Protein AF-A0A8T2I6D1-F1 (afdb_monomer)

Mean predicted aligned error: 6.64 Å

pLDDT: mean 84.45, std 9.18, range [51.41, 94.81]

N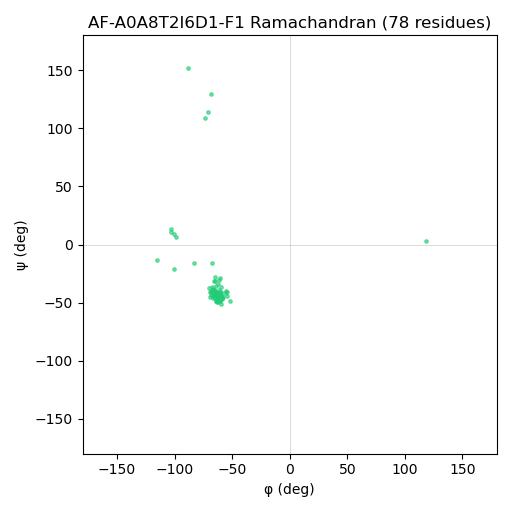earest PDB structures (foldseek):
  6odd-assembly1_B  TM=8.721E-01  e=8.592E-02  Homo sapiens
  8ud1-assembly1_1W  TM=7.936E-01  e=8.211E-01  Sus scrofa
  7zd6-assembly1_g  TM=7.915E-01  e=9.377E-01  Ovis aries
  8ca5-assembly1_W  TM=7.739E-01  e=1.397E+00  Mus musculus
  7vya-assembly1_E  TM=7.909E-01  e=1.492E+00  Sus scrofa

Solvent-accessible surface area (backbone atoms only — not comparable to full-atom values): 4550 Å² total; per-residue (Å²): 119,65,69,65,53,52,53,43,52,47,25,50,53,50,22,78,77,78,43,64,40,68,61,44,38,46,52,54,52,49,55,53,58,76,52,64,82,66,77,54,67,65,59,54,49,54,51,51,52,49,51,52,50,53,52,50,53,50,55,52,52,51,51,53,53,51,56,51,52,53,54,54,57,52,50,61,70,74,78,110

Radius of gyration: 17.11 Å; Cα contacts (8 Å, |Δi|>4): 28; chains: 1; bounding box: 40×19×52 Å

Sequence (80 aa):
MQLYRDCLRLADYISTRGGNRDILRRQVIDAFRRNKDETDPKKIEDQKQAAVRGLSNYMFFEAQRLAKEEIEQGKDKFDG

Foldseek 3Di:
DVLLVLQLVVLCVVVVVPDDSVVSNVVSVVLCVVCVPPDPPVVVVVVSVVSVVVSVVVVVVVVVVVVVVVVVVVVVVVVD

Structure (mmCIF, N/CA/C/O backbone):
data_AF-A0A8T2I6D1-F1
#
_entry.id   AF-A0A8T2I6D1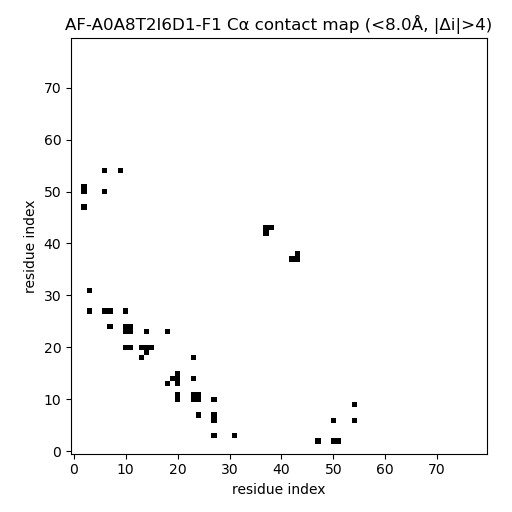-F1
#
loop_
_atom_site.group_PDB
_atom_site.id
_atom_site.type_symbol
_atom_site.label_atom_id
_atom_site.label_alt_id
_atom_site.label_comp_id
_atom_site.label_asym_id
_atom_site.label_entity_id
_atom_site.label_seq_id
_atom_site.pdbx_PDB_ins_code
_atom_site.Cartn_x
_atom_site.Cartn_y
_atom_site.Cartn_z
_atom_site.occupancy
_atom_site.B_iso_or_equiv
_atom_site.auth_seq_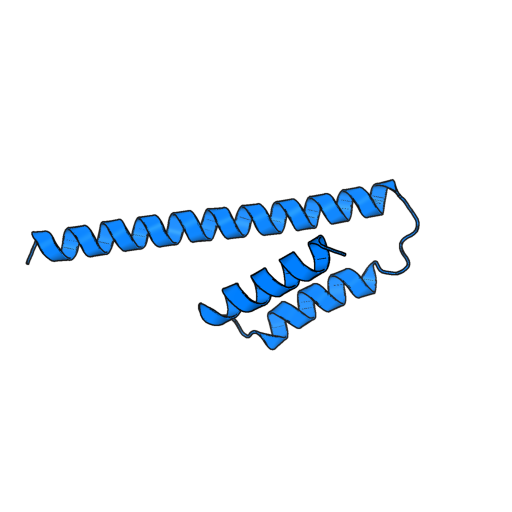id
_atom_site.auth_comp_id
_atom_site.auth_asym_id
_atom_site.auth_atom_id
_atom_site.pdbx_PDB_model_num
ATOM 1 N N . MET A 1 1 ? -11.475 7.762 3.944 1.00 63.47 1 MET A N 1
ATOM 2 C CA . MET A 1 1 ? -11.710 6.967 2.711 1.00 63.47 1 MET A CA 1
ATOM 3 C C . MET A 1 1 ? -10.657 7.162 1.614 1.00 63.47 1 MET A C 1
ATOM 5 O O . MET A 1 1 ? -10.538 6.281 0.772 1.00 63.47 1 MET A O 1
ATOM 9 N N . GLN A 1 2 ? -9.901 8.268 1.593 1.00 84.25 2 GLN A N 1
ATOM 10 C CA . GLN A 1 2 ? -8.910 8.554 0.543 1.00 84.25 2 GLN A CA 1
ATOM 11 C C . GLN A 1 2 ? -7.750 7.538 0.503 1.00 84.25 2 GLN A C 1
ATOM 13 O O . GLN A 1 2 ? -7.530 6.933 -0.538 1.00 84.25 2 GLN A O 1
ATOM 18 N N . LEU A 1 3 ? -7.135 7.228 1.652 1.00 86.81 3 LEU A N 1
ATOM 19 C CA . LEU A 1 3 ? -6.004 6.289 1.750 1.00 86.81 3 LEU A CA 1
ATOM 20 C C . LEU A 1 3 ? -6.285 4.905 1.137 1.00 86.81 3 LEU A C 1
ATOM 22 O O . LEU A 1 3 ? -5.477 4.387 0.381 1.00 86.81 3 LEU A O 1
ATOM 26 N N . TYR A 1 4 ? -7.459 4.328 1.408 1.00 87.06 4 TYR A N 1
ATOM 27 C CA . TYR A 1 4 ? -7.862 3.043 0.824 1.00 87.06 4 TYR A CA 1
ATOM 28 C C . TYR A 1 4 ? -7.918 3.097 -0.710 1.00 87.06 4 TYR A C 1
ATOM 30 O O . TYR A 1 4 ? -7.434 2.193 -1.390 1.00 87.06 4 TYR A O 1
ATOM 38 N N . ARG A 1 5 ? -8.480 4.177 -1.269 1.00 91.19 5 ARG A N 1
ATOM 39 C CA . ARG A 1 5 ? -8.537 4.374 -2.724 1.00 91.19 5 ARG A CA 1
ATOM 40 C C . ARG A 1 5 ? -7.146 4.570 -3.312 1.00 91.19 5 ARG A C 1
ATOM 42 O O . ARG A 1 5 ? -6.887 4.046 -4.387 1.00 91.19 5 ARG A O 1
ATOM 49 N N . ASP A 1 6 ? -6.267 5.279 -2.615 1.00 90.38 6 ASP A N 1
ATOM 50 C CA . ASP A 1 6 ? -4.900 5.519 -3.075 1.00 90.38 6 ASP A CA 1
ATOM 51 C C . ASP A 1 6 ? -4.072 4.228 -3.067 1.00 90.38 6 ASP A C 1
ATOM 53 O O . ASP A 1 6 ? -3.408 3.934 -4.058 1.00 90.38 6 ASP A O 1
ATOM 57 N N . CYS A 1 7 ? -4.215 3.375 -2.045 1.00 90.12 7 CYS A N 1
ATOM 58 C CA . CYS A 1 7 ? -3.626 2.031 -2.046 1.00 90.12 7 CYS A CA 1
ATOM 59 C C . CYS A 1 7 ? -4.136 1.158 -3.196 1.00 90.12 7 CYS A C 1
ATOM 61 O O . CYS A 1 7 ? -3.348 0.455 -3.825 1.00 90.12 7 CYS A O 1
ATOM 63 N N . LEU A 1 8 ? -5.434 1.216 -3.511 1.00 91.25 8 LEU A N 1
ATOM 64 C CA . LEU A 1 8 ? -5.991 0.474 -4.645 1.00 91.25 8 LEU A CA 1
ATOM 65 C C . LEU A 1 8 ? -5.513 1.007 -5.998 1.00 91.25 8 LEU A C 1
ATOM 67 O O . LEU A 1 8 ? -5.239 0.212 -6.893 1.00 91.25 8 LEU A O 1
ATOM 71 N N . ARG A 1 9 ? -5.407 2.331 -6.156 1.00 91.56 9 ARG A N 1
ATOM 72 C CA . ARG A 1 9 ? -4.852 2.942 -7.372 1.00 91.56 9 ARG A CA 1
ATOM 73 C C . ARG A 1 9 ? -3.397 2.558 -7.561 1.00 91.56 9 ARG A C 1
ATOM 75 O O . ARG A 1 9 ? -3.012 2.240 -8.681 1.00 91.56 9 ARG A O 1
ATOM 82 N N . LEU A 1 10 ? -2.614 2.551 -6.481 1.00 87.38 10 LEU A N 1
ATOM 83 C CA . LEU A 1 10 ? -1.237 2.101 -6.565 1.00 87.38 10 LEU A CA 1
ATOM 84 C C . LEU A 1 10 ? -1.184 0.626 -6.964 1.00 87.38 10 LEU A C 1
ATOM 86 O O . LEU A 1 10 ? -0.518 0.304 -7.934 1.00 87.38 10 LEU A O 1
ATOM 90 N N . ALA A 1 11 ? -1.938 -0.256 -6.305 1.00 88.31 11 ALA A N 1
ATOM 91 C CA . ALA A 1 11 ? -1.988 -1.672 -6.675 1.00 88.31 11 ALA A CA 1
ATOM 92 C C . ALA A 1 11 ? -2.353 -1.890 -8.158 1.00 88.31 11 ALA A C 1
ATOM 94 O O . ALA A 1 11 ? -1.732 -2.717 -8.829 1.00 88.31 11 ALA A O 1
ATOM 95 N N . ASP A 1 12 ? -3.310 -1.120 -8.687 1.00 89.44 12 ASP A N 1
ATOM 96 C CA . ASP A 1 12 ? -3.649 -1.134 -10.113 1.00 89.44 12 ASP A CA 1
ATOM 97 C C . ASP A 1 12 ? -2.467 -0.677 -10.977 1.00 89.44 12 ASP A C 1
ATOM 99 O O . ASP A 1 12 ? -2.119 -1.352 -11.942 1.00 89.44 12 ASP A O 1
ATOM 103 N N . TYR A 1 13 ? -1.799 0.416 -10.614 1.00 87.94 13 TYR A N 1
ATOM 104 C CA . TYR A 1 13 ? -0.635 0.911 -11.343 1.00 87.94 13 TYR A CA 1
ATOM 105 C C . TYR A 1 13 ? 0.519 -0.101 -11.376 1.00 87.94 13 TYR A C 1
ATOM 107 O O . TYR A 1 13 ? 1.025 -0.411 -12.454 1.00 87.94 13 TYR A O 1
ATOM 115 N N . ILE A 1 14 ? 0.878 -0.690 -10.231 1.00 83.94 14 ILE A N 1
ATOM 116 C CA . ILE A 1 14 ? 1.918 -1.730 -10.135 1.00 83.94 14 ILE A CA 1
ATOM 117 C C . ILE A 1 14 ? 1.595 -2.893 -11.072 1.00 83.94 14 ILE A C 1
ATOM 119 O O . ILE A 1 14 ? 2.471 -3.427 -11.752 1.00 83.94 14 ILE A O 1
ATOM 123 N N . SER A 1 15 ? 0.320 -3.272 -11.149 1.00 83.62 15 SER A N 1
ATOM 124 C CA . SER A 1 15 ? -0.092 -4.381 -12.001 1.00 83.62 15 SER A CA 1
ATOM 125 C C . SER A 1 15 ? 0.118 -4.124 -13.492 1.00 83.62 15 SER A C 1
ATOM 127 O O . SER A 1 15 ? 0.482 -5.039 -14.225 1.00 83.62 15 SER A O 1
ATOM 129 N N . THR A 1 16 ? 0.005 -2.868 -13.939 1.00 83.56 16 THR A N 1
ATOM 130 C CA . THR A 1 16 ? 0.304 -2.507 -15.335 1.00 83.56 16 THR A CA 1
ATOM 131 C C . THR A 1 16 ? 1.788 -2.643 -15.686 1.00 83.56 16 THR A C 1
ATOM 133 O O . THR A 1 16 ? 2.128 -2.704 -16.862 1.00 83.56 16 THR A O 1
ATOM 136 N N . ARG A 1 17 ? 2.670 -2.734 -14.679 1.00 78.06 17 ARG A N 1
ATOM 137 C CA . ARG A 1 17 ? 4.129 -2.845 -14.828 1.00 78.06 17 ARG A CA 1
ATOM 138 C C . ARG A 1 17 ? 4.673 -4.262 -14.599 1.00 78.06 17 ARG A C 1
ATOM 140 O O . ARG A 1 17 ? 5.879 -4.429 -14.468 1.00 78.06 17 ARG A O 1
ATOM 147 N N . GLY A 1 18 ? 3.803 -5.279 -14.570 1.00 69.69 18 GLY A N 1
ATOM 148 C CA . GLY A 1 18 ? 4.200 -6.697 -14.512 1.00 69.69 18 GLY A CA 1
ATOM 149 C C . GLY A 1 18 ? 3.732 -7.468 -13.272 1.00 69.69 18 GLY A C 1
ATOM 150 O O . GLY A 1 18 ? 4.061 -8.642 -13.125 1.00 69.69 18 GLY A O 1
ATOM 151 N N . GLY A 1 19 ? 2.958 -6.844 -12.378 1.00 71.00 19 GLY A N 1
ATOM 152 C CA . GLY A 1 19 ? 2.346 -7.520 -11.229 1.00 71.00 19 GLY A CA 1
ATOM 153 C C . GLY A 1 19 ? 0.968 -8.123 -11.532 1.00 71.00 19 GLY A C 1
ATOM 154 O O . GLY A 1 19 ? 0.205 -7.593 -12.335 1.00 71.00 19 GLY A O 1
ATOM 155 N N . ASN A 1 20 ? 0.582 -9.196 -10.831 1.00 80.31 20 ASN A N 1
ATOM 156 C CA . ASN A 1 20 ? -0.794 -9.698 -10.895 1.00 80.31 20 ASN A CA 1
ATOM 157 C C . ASN A 1 20 ? -1.734 -8.754 -10.120 1.00 80.31 20 ASN A C 1
ATOM 159 O O . ASN A 1 20 ? -1.702 -8.688 -8.886 1.00 80.31 20 ASN A O 1
ATOM 163 N N . ARG A 1 21 ? -2.571 -8.024 -10.866 1.00 84.62 21 ARG A N 1
ATOM 164 C CA . ARG A 1 21 ? -3.514 -7.020 -10.353 1.00 84.62 21 ARG A CA 1
ATOM 165 C C . ARG A 1 21 ? -4.394 -7.540 -9.232 1.00 84.62 21 ARG A C 1
ATOM 167 O O . ARG A 1 21 ? -4.532 -6.878 -8.203 1.00 84.62 21 ARG A O 1
ATOM 174 N N . ASP A 1 22 ? -4.988 -8.708 -9.434 1.00 84.19 22 ASP A N 1
ATOM 175 C CA . ASP A 1 22 ? -5.966 -9.255 -8.504 1.00 84.19 22 ASP A CA 1
ATOM 176 C C . ASP A 1 22 ? -5.312 -9.587 -7.169 1.00 84.19 22 ASP A C 1
ATOM 178 O O . ASP A 1 22 ? -5.870 -9.270 -6.120 1.00 84.19 22 ASP A O 1
ATOM 182 N N . ILE A 1 23 ? -4.086 -10.117 -7.199 1.00 86.38 23 ILE A N 1
ATOM 183 C CA . ILE A 1 23 ? -3.310 -10.422 -5.994 1.00 86.38 23 ILE A CA 1
ATOM 184 C C . ILE A 1 23 ? -2.986 -9.140 -5.216 1.00 86.38 23 ILE A C 1
ATOM 186 O O . ILE A 1 23 ? -3.231 -9.078 -4.011 1.00 86.38 23 ILE A O 1
ATOM 190 N N . LEU A 1 24 ? -2.477 -8.100 -5.883 1.00 85.56 24 LEU A N 1
ATOM 191 C CA . LEU A 1 24 ? -2.089 -6.851 -5.216 1.00 85.56 24 LEU A CA 1
ATOM 192 C C . LEU A 1 24 ? -3.295 -6.117 -4.623 1.00 85.56 24 LEU A C 1
ATOM 194 O O . LEU A 1 24 ? -3.259 -5.680 -3.471 1.00 85.56 24 LEU A O 1
ATOM 198 N N . ARG A 1 25 ? -4.403 -6.040 -5.369 1.00 89.12 25 ARG A N 1
ATOM 199 C CA . ARG A 1 25 ? -5.658 -5.481 -4.851 1.00 89.12 25 ARG A CA 1
ATOM 200 C C . ARG A 1 25 ? -6.169 -6.285 -3.663 1.00 89.12 25 ARG A C 1
ATOM 202 O O . ARG A 1 25 ? -6.597 -5.689 -2.677 1.00 89.12 25 ARG A O 1
ATOM 209 N N . ARG A 1 26 ? -6.125 -7.620 -3.740 1.00 89.81 26 ARG A N 1
ATOM 210 C CA . ARG A 1 26 ? -6.566 -8.504 -2.655 1.00 89.81 26 ARG A CA 1
ATOM 211 C C . ARG A 1 26 ? -5.770 -8.252 -1.380 1.00 89.81 26 ARG A C 1
ATOM 213 O O . ARG A 1 26 ? -6.383 -8.098 -0.334 1.00 89.81 26 ARG A O 1
ATOM 220 N N . GLN A 1 27 ? -4.448 -8.112 -1.471 1.00 87.31 27 GLN A N 1
ATOM 221 C CA . GLN A 1 27 ? -3.601 -7.818 -0.310 1.00 87.31 27 GLN A CA 1
ATOM 222 C C . GLN A 1 27 ? -3.965 -6.488 0.360 1.00 87.31 27 GLN A C 1
ATOM 224 O O . GLN A 1 27 ? -4.098 -6.437 1.583 1.00 87.31 27 GLN A O 1
ATOM 229 N N . VAL A 1 28 ? -4.196 -5.429 -0.426 1.00 87.56 28 VAL A N 1
ATOM 230 C CA . VAL A 1 28 ? -4.676 -4.144 0.108 1.00 87.56 28 VAL A CA 1
ATOM 231 C C . VAL A 1 28 ? -6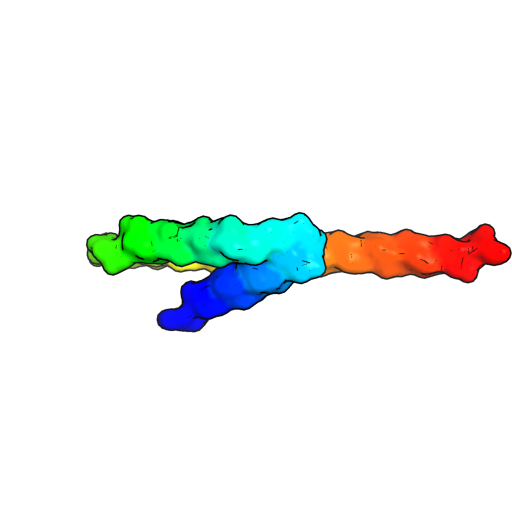.032 -4.331 0.791 1.00 87.56 28 VAL A C 1
ATOM 233 O O . VAL A 1 28 ? -6.217 -3.917 1.932 1.00 87.56 28 VAL A O 1
ATOM 236 N N . ILE A 1 29 ? -6.981 -4.994 0.132 1.00 90.50 29 ILE A N 1
ATOM 237 C CA . ILE A 1 29 ? -8.322 -5.224 0.682 1.00 90.50 29 ILE A CA 1
ATOM 238 C C . ILE A 1 29 ? -8.257 -6.016 1.992 1.00 90.50 29 ILE A C 1
ATOM 240 O O . ILE A 1 29 ? -8.905 -5.635 2.966 1.00 90.50 29 ILE A O 1
ATOM 244 N N . ASP A 1 30 ? -7.471 -7.086 2.037 1.00 91.31 30 ASP A N 1
ATOM 245 C CA . ASP A 1 30 ? -7.355 -7.960 3.201 1.00 91.31 30 ASP A CA 1
ATOM 246 C C . ASP A 1 30 ? -6.676 -7.245 4.377 1.00 91.31 30 ASP A C 1
ATOM 248 O O . ASP A 1 30 ? -7.109 -7.412 5.519 1.00 91.31 30 ASP A O 1
ATOM 252 N N . ALA A 1 31 ? -5.687 -6.380 4.120 1.00 87.38 31 ALA A N 1
ATOM 253 C CA . ALA A 1 31 ? -5.059 -5.551 5.149 1.00 87.38 31 ALA A CA 1
ATOM 254 C C . ALA A 1 31 ? -6.055 -4.569 5.788 1.00 87.38 31 ALA A C 1
ATOM 256 O O . ALA A 1 31 ? -6.113 -4.455 7.014 1.00 87.38 31 ALA A O 1
ATOM 257 N N . PHE A 1 32 ? -6.885 -3.897 4.985 1.00 88.31 32 PHE A N 1
ATOM 258 C CA . PHE A 1 32 ? -7.917 -2.997 5.510 1.00 88.31 32 PHE A CA 1
ATOM 259 C C . PHE A 1 32 ? -9.050 -3.762 6.202 1.00 88.31 32 PHE A C 1
ATOM 261 O O . PHE A 1 32 ? -9.536 -3.326 7.242 1.00 88.31 32 PHE A O 1
ATOM 268 N N . ARG A 1 33 ? -9.448 -4.927 5.678 1.00 90.38 33 ARG A N 1
ATOM 269 C CA . ARG A 1 33 ? -10.467 -5.782 6.305 1.00 90.38 33 ARG A CA 1
ATOM 270 C C . ARG A 1 33 ? -10.019 -6.327 7.652 1.00 90.38 33 ARG A C 1
ATOM 272 O O . ARG A 1 33 ? -10.817 -6.324 8.581 1.00 90.38 33 ARG A O 1
ATOM 279 N N . ARG A 1 34 ? -8.764 -6.769 7.773 1.00 90.00 34 ARG A N 1
ATOM 280 C CA . ARG A 1 34 ? -8.211 -7.305 9.028 1.00 90.00 34 ARG A CA 1
ATOM 281 C C . ARG A 1 34 ? -8.217 -6.271 10.153 1.00 90.00 34 ARG A C 1
ATOM 283 O O . ARG A 1 34 ? -8.364 -6.644 11.308 1.00 90.00 34 ARG A O 1
ATOM 290 N N . ASN A 1 35 ? -8.080 -4.995 9.808 1.00 86.75 35 ASN A N 1
ATOM 291 C CA . ASN A 1 35 ? -8.040 -3.894 10.767 1.00 86.75 35 ASN A CA 1
ATOM 292 C C . ASN A 1 35 ? -9.358 -3.102 10.831 1.00 86.75 35 ASN A C 1
ATOM 294 O O . ASN A 1 35 ? -9.396 -2.036 11.434 1.00 86.75 35 ASN A O 1
ATOM 298 N N . LYS A 1 36 ? -10.446 -3.593 10.217 1.00 87.81 36 LYS A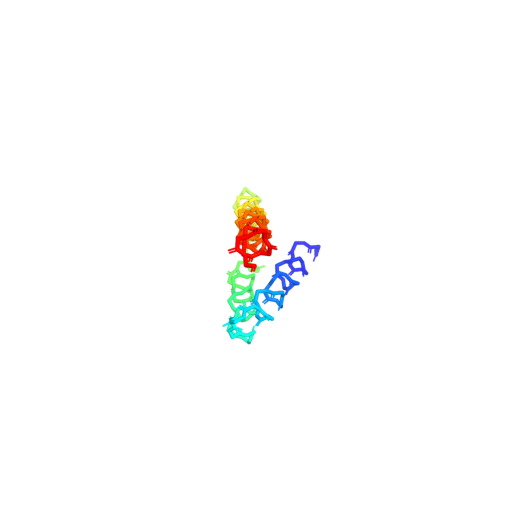 N 1
ATOM 299 C CA . LYS A 1 36 ? -11.724 -2.859 10.144 1.00 87.81 36 LYS A CA 1
ATOM 300 C C . LYS A 1 36 ? -12.388 -2.649 11.510 1.00 87.81 36 LYS A C 1
ATOM 302 O O . LYS A 1 36 ? -13.145 -1.701 11.664 1.00 87.81 36 LYS A O 1
ATOM 307 N N . ASP A 1 37 ? -12.127 -3.562 12.446 1.00 91.19 37 ASP A N 1
ATOM 308 C CA . ASP A 1 37 ? -12.697 -3.574 13.798 1.00 91.19 37 ASP A CA 1
ATOM 309 C C . ASP A 1 37 ? -11.705 -3.027 14.835 1.00 91.19 37 ASP A C 1
ATOM 311 O O . ASP A 1 37 ? -11.934 -3.146 16.035 1.00 91.19 37 ASP A O 1
ATOM 315 N N . GLU A 1 38 ? -10.582 -2.458 14.387 1.00 90.75 38 GLU A N 1
ATOM 316 C CA . GLU A 1 38 ? -9.639 -1.807 15.286 1.00 90.75 38 GLU A CA 1
ATOM 317 C C . GLU A 1 38 ? -10.271 -0.536 15.865 1.00 90.75 38 GLU A C 1
ATOM 319 O O . GLU A 1 38 ? -10.788 0.302 15.124 1.00 90.75 38 GLU A O 1
ATOM 324 N N . THR A 1 39 ? -10.223 -0.395 17.188 1.00 92.94 39 THR A N 1
ATOM 325 C CA . THR A 1 39 ? -10.804 0.743 17.914 1.00 92.94 39 THR A CA 1
ATOM 326 C C . THR A 1 39 ? -9.754 1.587 18.623 1.00 92.94 39 THR A C 1
ATOM 328 O O . THR A 1 39 ? -10.075 2.691 19.058 1.00 92.94 39 THR A O 1
ATOM 331 N N . ASP A 1 40 ? -8.513 1.103 18.752 1.00 94.81 40 ASP A N 1
ATOM 332 C CA . ASP A 1 40 ? -7.426 1.886 19.336 1.00 94.81 40 ASP A CA 1
ATOM 333 C C . ASP A 1 40 ? -7.016 3.022 18.374 1.00 94.81 40 ASP A C 1
ATOM 335 O O . ASP A 1 40 ? -6.464 2.759 17.296 1.00 94.81 40 ASP A O 1
ATOM 339 N N . PRO A 1 41 ? -7.236 4.298 18.746 1.00 90.25 41 PRO A N 1
ATOM 340 C CA . PRO A 1 41 ? -6.936 5.433 17.881 1.00 90.25 41 PRO A CA 1
ATOM 341 C C . PRO A 1 41 ? -5.447 5.536 17.538 1.00 90.25 41 PRO A C 1
ATOM 343 O O . PRO A 1 41 ? -5.109 5.921 16.416 1.00 90.25 41 PRO A O 1
ATOM 346 N N . LYS A 1 42 ? -4.551 5.161 18.460 1.00 94.06 42 LYS A N 1
ATOM 347 C CA . LYS A 1 42 ? -3.108 5.197 18.214 1.00 94.06 42 LYS A CA 1
ATOM 348 C C . LYS A 1 42 ? -2.724 4.138 17.190 1.00 94.06 42 LYS A C 1
ATOM 350 O O . LYS A 1 42 ? -2.002 4.433 16.243 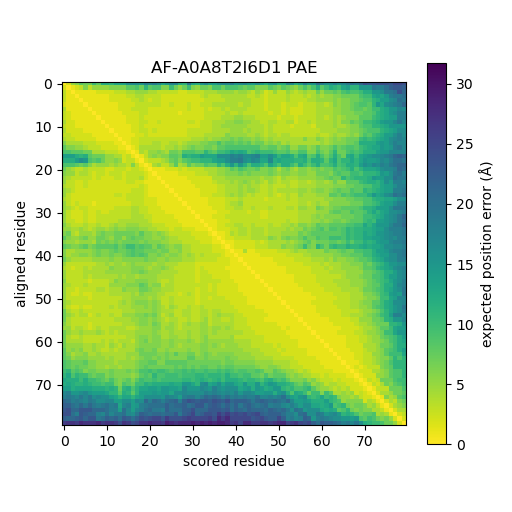1.00 94.06 42 LYS A O 1
ATOM 355 N N . LYS A 1 43 ? -3.249 2.923 17.335 1.00 92.12 43 LYS A N 1
ATOM 356 C CA . LYS A 1 43 ? -2.969 1.824 16.406 1.00 92.12 43 LYS A CA 1
ATOM 357 C C . LYS A 1 43 ? -3.512 2.098 15.005 1.00 92.12 43 LYS A C 1
ATOM 359 O O . LYS A 1 43 ? -2.818 1.828 14.027 1.00 92.12 43 LYS A O 1
ATOM 364 N N . ILE A 1 44 ? -4.704 2.688 14.896 1.00 89.75 44 ILE A N 1
ATOM 365 C CA . ILE A 1 44 ? -5.266 3.132 13.611 1.00 89.75 44 ILE A CA 1
ATOM 366 C C . ILE A 1 44 ? -4.334 4.144 12.939 1.00 89.75 44 ILE A C 1
ATOM 368 O O . ILE A 1 44 ? -4.080 4.047 11.737 1.00 89.75 44 ILE A O 1
ATOM 372 N N . GLU A 1 45 ? -3.831 5.122 13.692 1.00 90.00 45 GLU A N 1
ATOM 373 C CA . GLU A 1 45 ? -2.946 6.146 13.141 1.00 90.00 45 GLU A CA 1
ATOM 374 C C . GLU A 1 45 ? -1.587 5.567 12.733 1.00 90.00 45 GLU A C 1
ATOM 376 O O . GLU A 1 45 ? -1.136 5.799 11.611 1.00 90.00 45 GLU A O 1
ATOM 381 N N . ASP A 1 46 ? -0.996 4.712 13.569 1.00 92.31 46 ASP A N 1
ATOM 382 C CA . ASP A 1 46 ? 0.247 3.999 13.264 1.00 92.31 46 ASP A CA 1
ATOM 383 C C . ASP A 1 46 ? 0.110 3.180 11.960 1.00 92.31 46 ASP A C 1
ATOM 385 O O . ASP A 1 46 ? 0.995 3.199 11.097 1.00 92.31 46 ASP A O 1
ATOM 389 N N . GLN A 1 47 ? -1.034 2.515 11.761 1.00 89.69 47 GLN A N 1
ATOM 390 C CA . GLN A 1 47 ? -1.336 1.753 10.545 1.00 89.69 47 GLN A CA 1
ATOM 391 C C . GLN A 1 47 ? -1.540 2.639 9.313 1.00 89.69 47 GLN A C 1
ATOM 393 O O . GLN A 1 47 ? -1.040 2.314 8.232 1.00 89.69 47 GLN A O 1
ATOM 398 N N . LYS A 1 48 ? -2.227 3.780 9.450 1.00 88.38 48 LYS A N 1
ATOM 399 C CA . LYS A 1 48 ? -2.354 4.755 8.356 1.00 88.38 48 LYS A CA 1
ATOM 400 C C . LYS A 1 48 ? -0.988 5.290 7.943 1.00 88.38 48 LYS A C 1
ATOM 402 O O . LYS A 1 48 ? -0.681 5.306 6.754 1.00 88.38 48 LYS A O 1
ATOM 407 N N . GLN A 1 49 ? -0.151 5.673 8.905 1.00 90.62 49 GLN A N 1
ATOM 408 C CA . GLN A 1 49 ? 1.198 6.166 8.633 1.00 90.62 49 GLN A CA 1
ATOM 409 C C . GLN A 1 49 ? 2.090 5.095 8.004 1.00 90.62 49 GLN A C 1
ATOM 411 O O . GLN A 1 49 ? 2.921 5.408 7.150 1.00 90.62 49 GLN A O 1
ATOM 416 N N . ALA A 1 50 ? 1.941 3.829 8.401 1.00 89.31 50 ALA A N 1
ATOM 417 C CA . ALA A 1 50 ? 2.636 2.720 7.755 1.00 89.31 50 ALA A CA 1
ATOM 418 C C . ALA A 1 50 ? 2.225 2.580 6.280 1.00 89.31 50 ALA A C 1
ATOM 420 O O . ALA A 1 50 ? 3.093 2.489 5.413 1.00 89.31 50 ALA A O 1
ATOM 421 N N . ALA A 1 51 ? 0.924 2.645 5.978 1.00 89.31 51 ALA A N 1
ATOM 422 C CA . ALA A 1 51 ? 0.430 2.596 4.604 1.00 89.31 51 ALA A CA 1
ATOM 423 C C . ALA A 1 51 ? 0.915 3.792 3.766 1.00 89.31 51 ALA A C 1
ATOM 425 O O . ALA A 1 51 ? 1.397 3.594 2.653 1.00 89.31 51 ALA A O 1
ATOM 426 N N . VAL A 1 52 ? 0.862 5.017 4.306 1.00 88.19 52 VAL A N 1
ATOM 427 C CA . VAL A 1 52 ? 1.377 6.225 3.632 1.00 88.19 52 VAL A CA 1
ATOM 428 C C . VAL A 1 52 ? 2.868 6.089 3.323 1.00 88.19 52 VAL A C 1
ATOM 430 O O . VAL A 1 52 ? 3.278 6.334 2.193 1.00 88.19 52 VAL A O 1
ATOM 433 N N . ARG A 1 53 ? 3.681 5.639 4.287 1.00 90.50 53 ARG A N 1
ATOM 434 C CA . ARG A 1 53 ? 5.116 5.398 4.060 1.00 90.50 53 ARG A CA 1
ATOM 435 C C . ARG A 1 53 ? 5.357 4.341 2.985 1.00 90.50 53 ARG A C 1
ATOM 437 O O . ARG A 1 53 ? 6.203 4.548 2.122 1.00 90.50 53 ARG A O 1
ATOM 444 N N . GLY A 1 54 ? 4.598 3.245 3.000 1.00 87.12 54 GLY A N 1
ATOM 445 C CA . GLY A 1 54 ? 4.678 2.208 1.969 1.00 87.12 54 GLY A CA 1
ATOM 446 C C . GLY A 1 54 ? 4.388 2.748 0.565 1.00 87.12 54 GLY A C 1
ATOM 447 O O . GLY A 1 54 ? 5.157 2.488 -0.359 1.00 87.12 54 GLY A O 1
ATOM 448 N N . LEU A 1 55 ? 3.328 3.555 0.423 1.00 86.06 55 LEU A N 1
ATOM 449 C CA . LEU A 1 55 ? 2.988 4.230 -0.834 1.00 86.06 55 LEU A CA 1
ATOM 450 C C . LEU A 1 55 ? 4.119 5.149 -1.307 1.00 86.06 55 LEU A C 1
ATOM 452 O O . LEU A 1 55 ? 4.553 5.045 -2.454 1.00 86.06 55 LEU A O 1
ATOM 456 N N . SER A 1 56 ? 4.614 6.022 -0.428 1.00 86.94 56 SER A N 1
ATOM 457 C CA . SER A 1 56 ? 5.672 6.979 -0.762 1.00 86.94 56 SER A CA 1
ATOM 458 C C . SER A 1 56 ? 6.967 6.285 -1.177 1.00 86.94 56 SER A C 1
ATOM 460 O O . SER A 1 56 ? 7.568 6.669 -2.178 1.00 86.94 56 SER A O 1
ATOM 462 N N . ASN A 1 57 ? 7.368 5.233 -0.458 1.00 89.19 57 ASN A N 1
ATOM 463 C CA . ASN A 1 57 ? 8.569 4.461 -0.775 1.00 89.19 57 ASN A CA 1
ATOM 464 C C . ASN A 1 57 ? 8.475 3.822 -2.160 1.00 89.19 57 ASN A C 1
ATOM 466 O O . ASN A 1 57 ? 9.434 3.877 -2.927 1.00 89.19 57 ASN A O 1
ATOM 470 N N . TYR A 1 58 ? 7.320 3.247 -2.498 1.00 86.62 58 TYR A N 1
ATOM 471 C CA . TYR A 1 58 ? 7.128 2.645 -3.811 1.00 86.62 58 TYR A CA 1
ATOM 472 C C . TYR A 1 58 ? 7.146 3.692 -4.932 1.00 86.62 58 TYR A C 1
ATOM 474 O O . TYR A 1 58 ? 7.830 3.507 -5.935 1.00 86.62 58 TYR A O 1
ATOM 482 N N . MET A 1 59 ? 6.439 4.814 -4.757 1.00 84.56 59 MET A N 1
ATOM 483 C CA . MET A 1 59 ? 6.431 5.899 -5.745 1.00 84.56 59 MET A CA 1
ATOM 484 C C . MET A 1 59 ? 7.834 6.462 -5.986 1.00 84.56 59 MET A C 1
ATOM 486 O O . MET A 1 59 ? 8.208 6.721 -7.128 1.00 84.56 59 MET A O 1
ATOM 490 N N . PHE A 1 60 ? 8.622 6.618 -4.921 1.00 87.25 60 PHE A N 1
ATOM 491 C CA . PHE A 1 60 ? 10.007 7.062 -5.020 1.00 87.25 60 PHE A CA 1
ATOM 492 C C . PHE A 1 60 ? 10.883 6.044 -5.760 1.00 87.25 60 PHE A C 1
ATOM 494 O O . PHE A 1 60 ? 11.614 6.421 -6.674 1.00 87.25 60 PHE A O 1
ATOM 501 N N . PHE A 1 61 ? 10.768 4.757 -5.420 1.00 87.38 61 PHE A N 1
ATOM 502 C CA . PHE A 1 61 ? 11.480 3.682 -6.113 1.00 87.38 61 PHE A CA 1
ATOM 503 C C . PHE A 1 61 ? 11.154 3.650 -7.614 1.00 87.38 61 PHE A C 1
ATOM 505 O O . PHE A 1 61 ? 12.060 3.578 -8.442 1.00 87.38 61 PHE A O 1
ATOM 512 N N . GLU A 1 62 ? 9.877 3.771 -7.987 1.00 84.94 62 GLU A N 1
ATOM 513 C CA . GLU A 1 62 ? 9.476 3.822 -9.398 1.00 84.94 62 GLU A CA 1
ATOM 514 C C . GLU A 1 62 ? 9.991 5.071 -10.118 1.00 84.94 62 GLU A C 1
ATOM 516 O O . GLU A 1 62 ? 10.417 4.969 -11.268 1.00 84.94 62 GLU A O 1
ATOM 521 N N . ALA A 1 63 ? 9.995 6.235 -9.463 1.00 85.88 63 ALA A N 1
ATOM 522 C CA . ALA A 1 63 ? 10.563 7.453 -10.039 1.00 85.88 63 ALA A CA 1
ATOM 523 C C . ALA A 1 63 ? 12.065 7.294 -10.323 1.00 85.88 63 ALA A C 1
ATOM 525 O O . ALA A 1 63 ? 12.537 7.675 -11.393 1.00 85.88 63 ALA A O 1
ATOM 526 N N . GLN A 1 64 ? 12.808 6.671 -9.403 1.00 89.44 64 GLN A N 1
ATOM 527 C CA . GLN A 1 64 ? 14.222 6.355 -9.610 1.00 89.44 64 GLN A CA 1
ATOM 528 C C . GLN A 1 64 ? 14.433 5.349 -10.747 1.00 89.44 64 GLN A C 1
ATOM 530 O O . GLN A 1 64 ? 15.347 5.526 -11.552 1.00 89.44 64 GLN A O 1
ATOM 535 N N . ARG A 1 65 ? 13.589 4.311 -1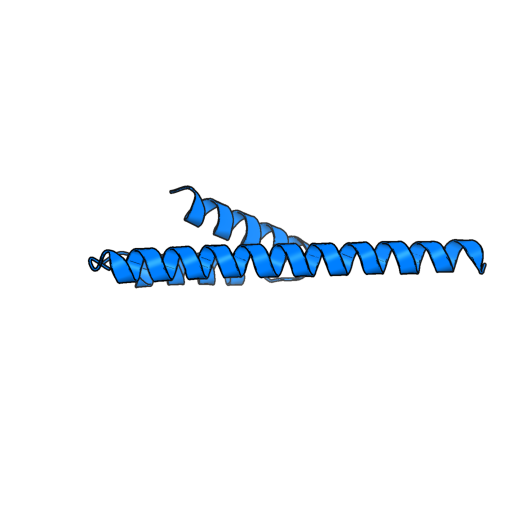0.838 1.00 87.19 65 ARG A N 1
ATOM 536 C CA . ARG A 1 65 ? 13.653 3.315 -11.917 1.00 87.19 65 ARG A CA 1
ATOM 537 C C . ARG A 1 65 ? 13.452 3.964 -13.288 1.00 87.19 65 ARG A C 1
ATOM 539 O O . ARG A 1 65 ? 14.257 3.732 -14.181 1.00 87.19 65 ARG A O 1
ATOM 546 N N . LEU A 1 66 ? 12.433 4.815 -13.427 1.00 84.69 66 LEU A N 1
ATOM 547 C CA . LEU A 1 66 ? 12.150 5.540 -14.669 1.00 84.69 66 LEU A CA 1
ATOM 548 C C . LEU A 1 66 ? 13.290 6.482 -15.067 1.00 84.69 66 LEU A C 1
ATOM 550 O O . LEU A 1 66 ? 13.736 6.444 -16.208 1.00 84.69 66 LEU A O 1
ATOM 554 N N . ALA A 1 67 ? 13.810 7.272 -14.122 1.00 87.62 67 ALA A N 1
ATOM 555 C CA . ALA A 1 67 ? 14.935 8.167 -14.392 1.00 87.62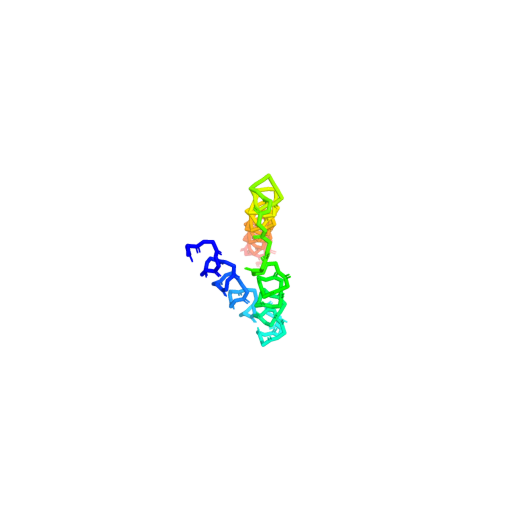 67 ALA A CA 1
ATOM 556 C C . ALA A 1 67 ? 16.181 7.399 -14.868 1.00 87.62 67 ALA A C 1
ATOM 558 O O . ALA A 1 67 ? 16.911 7.862 -15.743 1.00 87.62 67 ALA A O 1
ATOM 559 N N . LYS A 1 68 ? 16.422 6.202 -14.316 1.00 87.31 68 LYS A 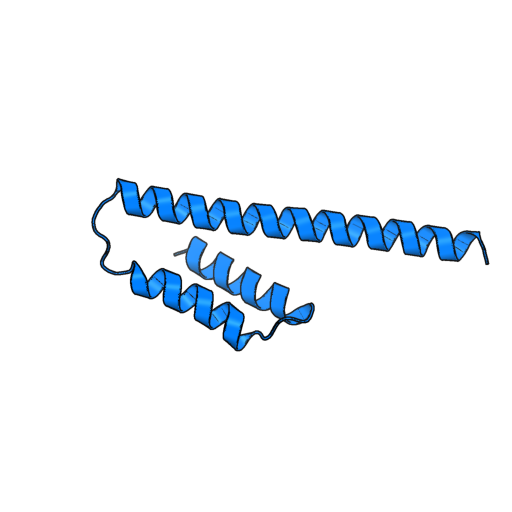N 1
ATOM 560 C CA . LYS A 1 68 ? 17.516 5.334 -14.758 1.00 87.31 68 LYS A CA 1
ATOM 561 C C . LYS A 1 68 ? 17.302 4.824 -16.190 1.00 87.31 68 LYS A C 1
ATOM 563 O O . LYS A 1 68 ? 18.237 4.879 -16.984 1.00 87.31 68 LYS A O 1
ATOM 568 N N . GLU A 1 69 ? 16.089 4.380 -16.520 1.00 85.50 69 GLU A N 1
ATOM 569 C CA . GLU A 1 69 ? 15.732 3.913 -17.869 1.00 85.50 69 GLU A CA 1
ATOM 570 C C . GLU A 1 69 ? 15.881 5.019 -18.925 1.00 85.50 69 GLU A C 1
ATOM 572 O O . GLU A 1 69 ? 16.382 4.762 -20.018 1.00 85.50 69 GLU A O 1
ATOM 577 N N . GLU A 1 70 ? 15.517 6.263 -18.597 1.00 82.31 70 GLU A N 1
ATOM 578 C CA . GLU A 1 70 ? 15.694 7.419 -19.488 1.00 82.31 70 GLU A CA 1
ATOM 579 C C . GLU A 1 70 ? 17.174 7.721 -19.774 1.00 82.31 70 GLU A C 1
ATOM 581 O O . GLU A 1 70 ? 17.543 7.997 -20.917 1.00 82.31 70 GLU A O 1
ATOM 586 N N . ILE A 1 71 ? 18.041 7.632 -18.758 1.00 83.88 71 ILE A N 1
ATOM 587 C CA . ILE A 1 71 ? 19.489 7.842 -18.919 1.00 83.88 71 ILE A CA 1
ATOM 588 C C . ILE A 1 71 ? 20.108 6.746 -19.797 1.00 83.88 71 ILE A C 1
ATOM 590 O O . ILE A 1 71 ? 20.944 7.046 -20.652 1.00 83.88 71 ILE A O 1
ATOM 594 N N . GLU A 1 72 ? 19.715 5.486 -19.596 1.00 76.19 72 GLU A N 1
ATOM 595 C CA . GLU A 1 72 ? 20.206 4.353 -20.391 1.00 76.19 72 GLU A CA 1
ATOM 596 C C . GLU A 1 72 ? 19.773 4.465 -21.862 1.00 76.19 72 GLU A C 1
ATOM 598 O O . GLU A 1 72 ? 20.615 4.334 -22.749 1.00 76.19 72 GLU A O 1
ATOM 603 N N . GLN A 1 73 ? 18.514 4.824 -22.138 1.00 70.94 73 GLN A N 1
ATOM 604 C CA . GLN A 1 73 ? 18.036 5.068 -23.509 1.00 70.94 73 GLN A CA 1
ATOM 605 C C . GLN A 1 73 ? 18.688 6.287 -24.170 1.00 70.94 73 GLN A C 1
ATOM 607 O O . GLN A 1 73 ? 18.849 6.318 -25.390 1.00 70.94 73 GLN A O 1
ATOM 612 N N . GLY A 1 74 ? 19.039 7.308 -23.385 1.00 70.50 74 GLY A N 1
ATOM 613 C CA . GLY A 1 74 ? 19.795 8.456 -23.869 1.00 70.50 74 GLY A CA 1
ATOM 614 C C . GLY A 1 74 ? 21.169 8.039 -24.382 1.00 70.50 74 GLY A C 1
ATOM 615 O O . GLY A 1 74 ? 21.511 8.379 -25.507 1.00 70.50 74 GLY A O 1
ATOM 616 N N . LYS A 1 75 ? 21.925 7.257 -23.600 1.00 63.31 75 LYS A N 1
ATOM 617 C CA . LYS A 1 75 ? 23.265 6.777 -23.984 1.00 63.31 75 LYS A CA 1
ATOM 618 C C . LYS A 1 75 ? 23.256 5.934 -25.260 1.00 63.31 75 LYS A C 1
ATOM 620 O O . LYS A 1 75 ? 24.056 6.191 -26.151 1.00 63.31 75 LYS A O 1
ATOM 625 N N . ASP A 1 76 ? 22.301 5.015 -25.386 1.00 62.47 76 ASP A N 1
ATOM 626 C CA . ASP A 1 76 ? 22.188 4.123 -26.552 1.00 62.47 76 ASP A CA 1
ATOM 627 C C . ASP A 1 76 ? 21.974 4.892 -27.876 1.00 62.47 76 ASP A C 1
ATOM 629 O O . ASP A 1 76 ? 22.412 4.456 -28.934 1.00 62.47 76 ASP A O 1
ATOM 633 N N . LYS A 1 77 ? 21.354 6.083 -27.824 1.00 60.41 77 LYS A N 1
ATOM 634 C CA . LYS A 1 77 ? 21.119 6.945 -28.999 1.00 60.41 77 LYS A CA 1
ATOM 635 C C . LYS A 1 77 ? 22.298 7.833 -29.405 1.00 60.41 77 LYS A C 1
ATOM 637 O O . LYS A 1 77 ? 22.243 8.408 -30.488 1.00 60.41 77 LYS A O 1
ATOM 642 N N . PHE A 1 78 ? 23.296 8.020 -28.540 1.00 58.81 78 PHE A N 1
ATOM 643 C CA . PHE A 1 78 ? 24.485 8.826 -28.852 1.00 58.81 78 PHE A CA 1
ATOM 644 C C . PHE A 1 78 ? 25.699 7.968 -29.235 1.00 58.81 78 PHE A C 1
ATOM 646 O O . PHE A 1 78 ? 26.594 8.480 -29.902 1.00 58.81 78 PHE A O 1
ATOM 653 N N . ASP A 1 79 ? 25.712 6.689 -28.846 1.00 57.47 79 ASP A N 1
ATOM 654 C CA . ASP A 1 79 ? 26.807 5.745 -29.108 1.00 57.47 79 ASP A CA 1
ATOM 655 C C . ASP A 1 79 ? 26.559 4.814 -30.326 1.00 57.47 79 ASP A C 1
ATOM 657 O O . ASP A 1 79 ? 27.358 3.905 -30.567 1.00 57.47 79 ASP A O 1
ATOM 661 N N . GLY A 1 80 ? 25.482 5.027 -31.101 1.00 51.41 80 GLY A N 1
ATOM 662 C CA . GLY A 1 80 ? 25.137 4.278 -32.326 1.00 51.41 80 GLY A CA 1
ATOM 663 C C . GLY A 1 80 ? 25.050 5.157 -33.567 1.00 51.41 80 GLY A C 1
ATOM 664 O O . GLY A 1 80 ? 25.502 4.692 -34.638 1.00 51.41 80 GLY A O 1
#

Secondary structure (DSSP, 8-state):
-HHHHHHHHHHHHHHHTTS-HHHHHHHHHHHHHHTTT---HHHHHHHHHHHHHHHHHHHHHHHHHHHHHHHHHHHHHH--